Protein AF-A0A6D0EZB7-F1 (afdb_monomer)

Sequence (30 aa):
MTELARKIVAGVGGADNIVSLMHCATRLRF

Organism: Escherichia coli (NCBI:txid562)

Structure (mmCIF, N/CA/C/O backbone):
data_AF-A0A6D0EZB7-F1
#
_entry.id   AF-A0A6D0EZB7-F1
#
loop_
_atom_site.group_PDB
_atom_site.id
_atom_site.type_symbol
_atom_site.label_atom_id
_atom_site.label_alt_id
_atom_site.label_comp_id
_atom_site.label_asym_id
_atom_site.label_entity_id
_atom_site.label_seq_id
_atom_site.pdbx_PDB_ins_code
_atom_site.Cartn_x
_atom_site.Cartn_y
_atom_site.Cartn_z
_atom_site.occupancy
_atom_site.B_iso_or_equiv
_atom_site.auth_seq_id
_atom_site.auth_comp_id
_atom_site.auth_asym_id
_atom_site.auth_atom_id
_atom_site.pdbx_PDB_model_num
ATOM 1 N N . MET A 1 1 ? 11.393 -2.559 7.800 1.00 54.38 1 MET A N 1
ATOM 2 C CA . MET A 1 1 ? 11.081 -1.965 6.482 1.00 54.38 1 MET A CA 1
ATOM 3 C C . MET A 1 1 ? 9.565 -1.957 6.248 1.00 54.38 1 MET A C 1
ATOM 5 O O . MET A 1 1 ? 9.083 -2.727 5.440 1.00 54.38 1 MET A O 1
ATOM 9 N N . THR A 1 2 ? 8.786 -1.168 7.000 1.00 78.38 2 THR A N 1
ATOM 10 C CA . THR A 1 2 ? 7.299 -1.187 6.911 1.00 78.38 2 THR A CA 1
ATOM 11 C C . THR A 1 2 ? 6.612 0.048 7.508 1.00 78.38 2 THR A C 1
ATOM 13 O O . THR A 1 2 ? 5.392 0.157 7.443 1.00 78.38 2 THR A O 1
ATOM 16 N N . GLU A 1 3 ? 7.338 0.981 8.135 1.00 95.25 3 GLU A N 1
ATOM 17 C CA . GLU A 1 3 ? 6.691 2.057 8.898 1.00 95.25 3 GLU A CA 1
ATOM 18 C C . GLU A 1 3 ? 5.928 3.042 8.006 1.00 95.25 3 GLU A C 1
ATOM 20 O O . GLU A 1 3 ? 4.776 3.351 8.296 1.00 95.25 3 GLU A O 1
ATOM 25 N N . LEU A 1 4 ? 6.519 3.465 6.885 1.00 95.75 4 LEU A N 1
ATOM 26 C CA . LEU A 1 4 ? 5.839 4.341 5.932 1.00 95.75 4 LEU A CA 1
ATOM 27 C C . LEU A 1 4 ? 4.587 3.678 5.342 1.00 95.75 4 LEU A C 1
ATOM 29 O O . LEU A 1 4 ? 3.528 4.293 5.317 1.00 95.75 4 LEU A O 1
ATOM 33 N N . ALA A 1 5 ? 4.679 2.410 4.935 1.00 94.94 5 ALA A N 1
ATOM 34 C CA . ALA A 1 5 ? 3.532 1.669 4.414 1.00 94.94 5 ALA A CA 1
ATOM 35 C C . ALA A 1 5 ? 2.399 1.567 5.450 1.00 94.94 5 ALA A C 1
ATOM 37 O O . ALA A 1 5 ? 1.242 1.806 5.117 1.00 94.94 5 ALA A O 1
ATOM 38 N N . ARG A 1 6 ? 2.731 1.308 6.724 1.00 95.94 6 ARG A N 1
ATOM 39 C CA . ARG A 1 6 ? 1.750 1.304 7.823 1.00 95.94 6 ARG A CA 1
ATOM 40 C C . ARG A 1 6 ? 1.089 2.669 8.015 1.00 95.94 6 ARG A C 1
ATOM 42 O O . ARG A 1 6 ? -0.123 2.722 8.190 1.00 95.94 6 ARG A O 1
ATOM 49 N N . LYS A 1 7 ? 1.857 3.762 7.931 1.00 97.56 7 LYS A N 1
ATOM 50 C CA . LYS A 1 7 ? 1.316 5.131 7.998 1.00 97.56 7 LYS A CA 1
ATOM 51 C C . LYS A 1 7 ? 0.385 5.441 6.823 1.00 97.56 7 LYS A C 1
ATOM 53 O O . LYS 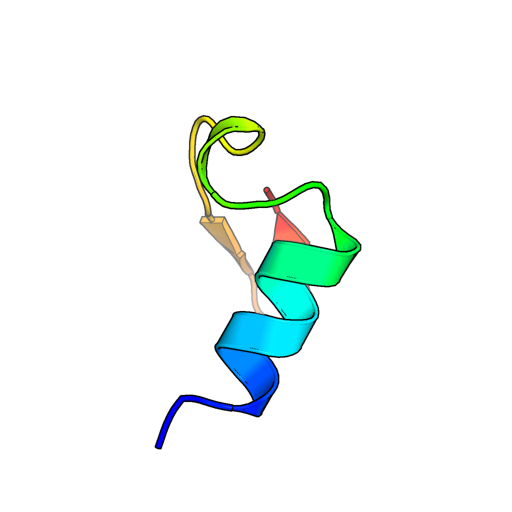A 1 7 ? -0.663 6.034 7.041 1.00 97.56 7 LYS A O 1
ATOM 58 N N . ILE A 1 8 ? 0.728 5.005 5.609 1.00 96.88 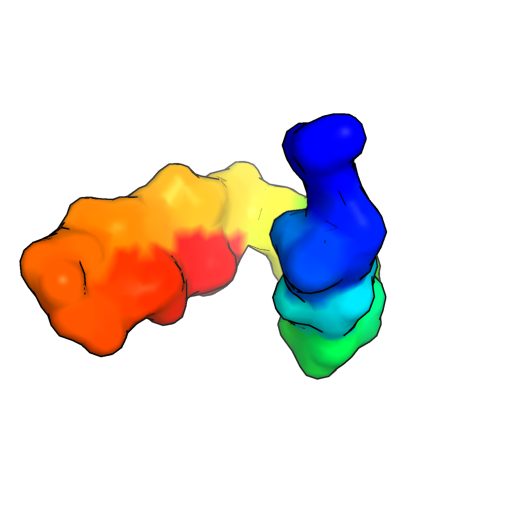8 ILE A N 1
ATOM 59 C CA . ILE A 1 8 ? -0.122 5.173 4.419 1.00 96.88 8 ILE A CA 1
ATOM 60 C C . ILE A 1 8 ? -1.448 4.427 4.599 1.00 96.88 8 ILE A C 1
ATOM 62 O O . ILE A 1 8 ? -2.500 5.036 4.444 1.00 96.88 8 ILE A O 1
ATOM 66 N N . VAL A 1 9 ? -1.403 3.145 4.982 1.00 96.19 9 VAL A N 1
ATOM 67 C CA . VAL A 1 9 ? -2.609 2.329 5.209 1.00 96.19 9 VAL A CA 1
ATOM 68 C C . VAL A 1 9 ? -3.484 2.935 6.307 1.00 96.19 9 VAL A C 1
ATOM 70 O O . VAL A 1 9 ? -4.689 3.063 6.120 1.00 96.19 9 VAL A O 1
ATOM 73 N N . ALA A 1 10 ? -2.894 3.378 7.420 1.00 96.81 10 ALA A N 1
ATOM 74 C CA . ALA A 1 10 ? -3.636 4.068 8.475 1.00 96.81 10 ALA A CA 1
ATOM 75 C C . ALA A 1 10 ? -4.280 5.377 7.975 1.00 96.81 10 ALA A C 1
ATOM 77 O O . ALA A 1 10 ? -5.424 5.663 8.313 1.00 96.81 10 ALA A O 1
ATOM 78 N N . GLY A 1 11 ? -3.578 6.144 7.135 1.00 97.06 11 GLY A N 1
ATOM 79 C CA . GLY A 1 11 ? -4.072 7.405 6.576 1.00 97.06 11 GLY A CA 1
ATOM 80 C C . GLY A 1 11 ? -5.253 7.257 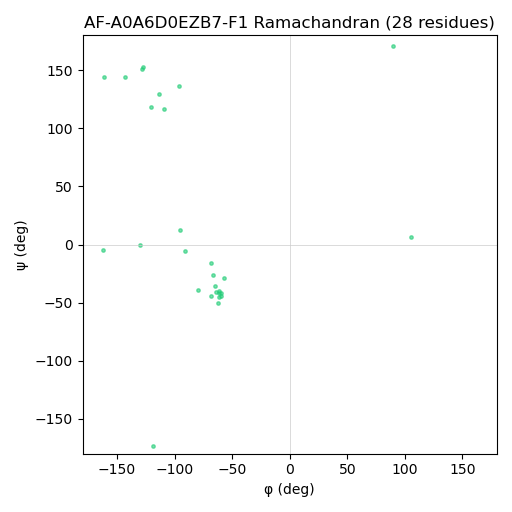5.611 1.00 97.06 11 GLY A C 1
ATOM 81 O O . GLY A 1 11 ? -6.045 8.186 5.493 1.00 97.06 11 GLY A O 1
ATOM 82 N N . VAL A 1 12 ? -5.403 6.103 4.952 1.00 96.19 12 VAL A N 1
ATOM 83 C CA . VAL A 1 12 ? -6.534 5.811 4.047 1.00 96.19 12 VAL A CA 1
ATOM 84 C C . VAL A 1 12 ? -7.677 5.042 4.726 1.00 96.19 12 VAL A C 1
ATOM 86 O O . VAL A 1 12 ? -8.572 4.548 4.046 1.00 96.19 12 VAL A O 1
ATOM 89 N N . GLY A 1 13 ? -7.671 4.941 6.060 1.00 96.44 13 GLY A N 1
ATOM 90 C CA . GLY A 1 13 ? -8.752 4.325 6.843 1.00 96.44 13 GLY A CA 1
ATOM 91 C C . GLY A 1 13 ? -8.447 2.933 7.405 1.00 96.44 13 GLY A C 1
ATOM 92 O O . GLY A 1 13 ? -9.324 2.321 8.003 1.00 96.44 13 GLY A O 1
ATOM 93 N N . GLY A 1 14 ? -7.215 2.441 7.268 1.00 96.62 14 GLY A N 1
ATOM 94 C CA . GLY A 1 14 ? -6.800 1.131 7.774 1.00 96.62 14 GLY A CA 1
ATOM 95 C C . GLY A 1 14 ? 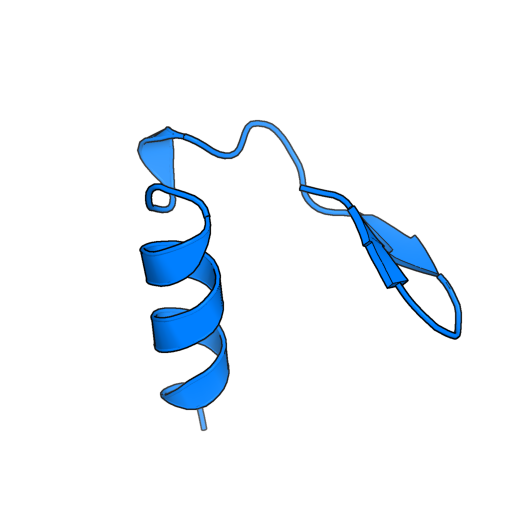-7.010 -0.007 6.773 1.00 96.62 14 GLY A C 1
ATOM 96 O O . GLY A 1 14 ? -7.605 0.172 5.715 1.00 96.62 14 GLY A O 1
ATOM 97 N N . ALA A 1 15 ? -6.485 -1.191 7.102 1.00 95.50 15 ALA A N 1
ATOM 98 C CA . ALA A 1 15 ? -6.542 -2.356 6.215 1.00 95.50 15 ALA A CA 1
ATOM 99 C C . ALA A 1 15 ? -7.979 -2.844 5.981 1.00 95.50 15 ALA A C 1
ATOM 101 O O . ALA A 1 15 ? -8.318 -3.217 4.865 1.00 95.50 15 ALA A O 1
ATOM 102 N N . ASP A 1 16 ? -8.829 -2.758 7.004 1.00 97.19 16 ASP A N 1
ATOM 103 C CA . ASP A 1 16 ? -10.230 -3.188 6.932 1.00 97.19 16 ASP A CA 1
ATOM 104 C C . ASP A 1 16 ? -11.084 -2.287 6.016 1.00 97.19 16 ASP A C 1
ATOM 106 O O . ASP A 1 16 ? -12.170 -2.680 5.597 1.00 97.19 16 ASP A O 1
ATOM 110 N N . ASN A 1 17 ? -10.587 -1.090 5.677 1.00 97.19 17 ASN A N 1
ATOM 111 C CA . ASN A 1 17 ? -11.222 -0.153 4.745 1.00 9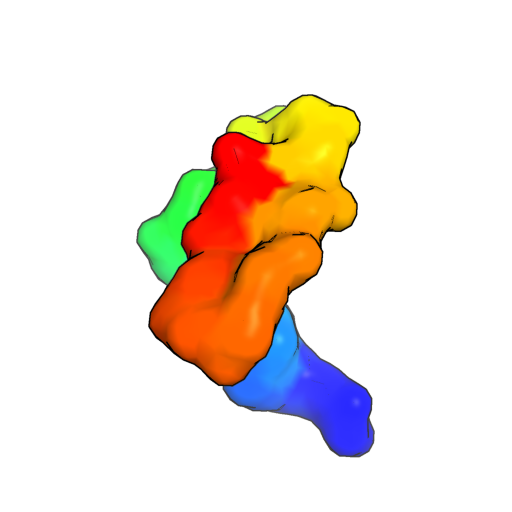7.19 17 ASN A CA 1
ATOM 112 C C . ASN A 1 17 ? -10.768 -0.347 3.282 1.00 97.19 17 ASN A C 1
ATOM 114 O O . ASN A 1 17 ? -11.276 0.3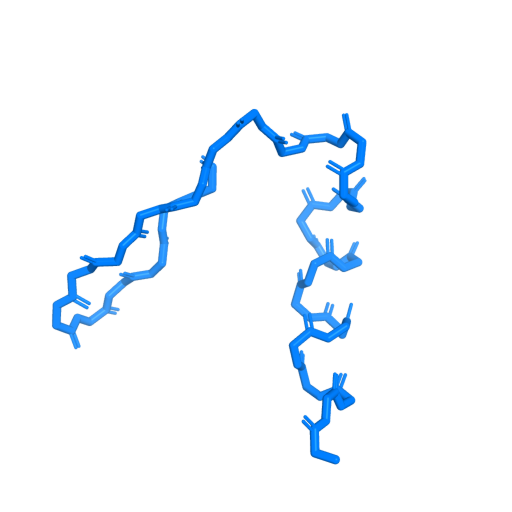25 2.388 1.00 97.19 17 ASN A O 1
ATOM 118 N N . ILE A 1 18 ? -9.797 -1.230 3.017 1.00 96.38 18 ILE A N 1
ATOM 119 C CA . ILE A 1 18 ? -9.205 -1.427 1.685 1.00 96.38 18 ILE A CA 1
ATOM 120 C C . ILE A 1 18 ? -9.664 -2.775 1.129 1.00 96.38 18 ILE A C 1
ATOM 122 O O . ILE A 1 18 ? -9.302 -3.828 1.648 1.00 96.38 18 ILE A O 1
ATOM 126 N N . VAL A 1 19 ? -10.410 -2.756 0.024 1.00 97.69 19 VAL A N 1
ATOM 127 C CA . VAL A 1 19 ? -10.841 -3.991 -0.657 1.00 97.69 19 VAL A CA 1
ATOM 128 C C . VAL A 1 19 ? -9.714 -4.564 -1.521 1.00 97.69 19 VAL A C 1
ATOM 130 O O . VAL A 1 19 ? -9.522 -5.778 -1.573 1.00 97.69 19 VAL A O 1
ATOM 133 N N . SER A 1 20 ? -8.948 -3.708 -2.205 1.00 96.81 20 SER A N 1
ATOM 134 C CA . SER A 1 20 ? -7.838 -4.133 -3.064 1.00 96.81 20 SER A CA 1
ATOM 135 C C . SER A 1 20 ? -6.876 -2.983 -3.338 1.00 96.81 20 SER A C 1
ATOM 137 O O . 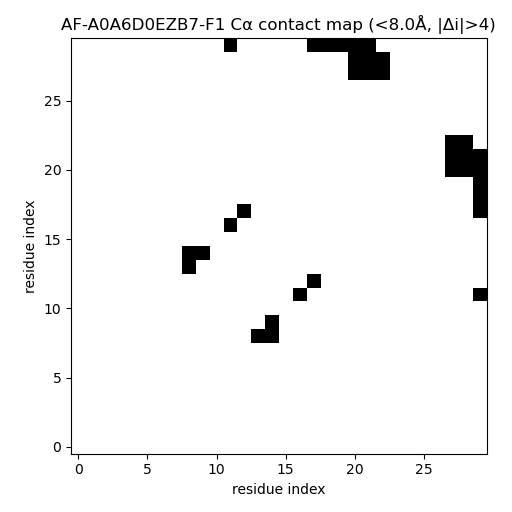SER A 1 20 ? -7.325 -1.869 -3.564 1.00 96.81 20 SER A O 1
ATOM 139 N N . LEU A 1 21 ? -5.571 -3.250 -3.433 1.00 96.00 21 LEU A N 1
ATOM 140 C CA . LEU A 1 21 ? -4.580 -2.231 -3.782 1.00 96.00 21 LEU A CA 1
ATOM 141 C C . LEU A 1 21 ? -3.928 -2.514 -5.137 1.00 96.00 21 LEU A C 1
ATOM 143 O O . LEU A 1 21 ? -3.396 -3.597 -5.371 1.00 96.00 21 LEU A O 1
ATOM 147 N N . MET A 1 22 ? -3.907 -1.502 -5.999 1.00 97.38 22 MET A N 1
ATOM 148 C CA . MET A 1 22 ? -3.224 -1.505 -7.292 1.00 97.38 22 MET A CA 1
ATOM 149 C C . MET A 1 22 ? -2.302 -0.290 -7.404 1.00 97.38 22 MET A C 1
ATOM 151 O O . MET A 1 22 ? -2.559 0.760 -6.815 1.00 97.38 22 MET A O 1
ATOM 155 N N . HIS A 1 23 ? -1.234 -0.390 -8.196 1.00 96.62 23 HIS A N 1
ATOM 156 C CA . HIS A 1 23 ? -0.344 0.742 -8.447 1.00 96.62 23 HIS A CA 1
ATOM 157 C C . HIS A 1 23 ? -0.112 0.968 -9.940 1.00 96.62 23 HIS A C 1
ATOM 159 O O . HIS A 1 23 ? -0.143 0.048 -10.753 1.00 96.62 23 HIS A O 1
ATOM 165 N N . CYS A 1 24 ? 0.134 2.223 -10.299 1.00 96.94 24 CYS A N 1
ATOM 166 C CA . CYS A 1 24 ? 0.741 2.594 -11.572 1.00 96.94 24 CYS A CA 1
ATOM 167 C C . CYS A 1 24 ? 2.066 3.324 -11.305 1.00 96.94 24 CYS A C 1
ATOM 169 O O . CYS A 1 24 ? 2.500 3.414 -10.158 1.00 96.94 24 CYS A O 1
ATOM 171 N N . ALA A 1 25 ? 2.711 3.864 -12.343 1.00 97.50 25 ALA A N 1
ATOM 172 C CA . ALA A 1 25 ? 4.025 4.505 -12.211 1.00 97.50 25 ALA A CA 1
ATOM 173 C C . ALA A 1 25 ? 4.070 5.663 -11.191 1.00 97.50 25 ALA A C 1
ATOM 175 O O . ALA A 1 25 ? 5.112 5.920 -10.603 1.00 97.50 25 ALA A O 1
ATOM 176 N N . THR A 1 26 ? 2.949 6.362 -10.974 1.00 97.44 26 THR A N 1
ATOM 177 C CA . THR A 1 26 ? 2.895 7.582 -10.148 1.00 97.44 26 THR A CA 1
ATOM 178 C C . THR A 1 26 ? 1.795 7.584 -9.086 1.00 97.44 26 THR A C 1
ATOM 180 O O . THR A 1 26 ? 1.645 8.575 -8.376 1.00 97.44 26 THR A O 1
ATOM 183 N N . ARG A 1 27 ? 0.979 6.524 -8.984 1.00 97.75 27 ARG A N 1
ATOM 184 C CA . ARG A 1 27 ? -0.171 6.493 -8.063 1.00 97.75 27 ARG A CA 1
ATOM 185 C C . ARG A 1 27 ? -0.380 5.120 -7.444 1.00 97.75 27 ARG A C 1
ATOM 187 O O . ARG A 1 27 ? -0.260 4.105 -8.128 1.00 97.75 27 ARG A O 1
ATOM 194 N N . LEU A 1 28 ? -0.796 5.137 -6.182 1.00 97.00 28 LEU A N 1
ATOM 195 C CA . LEU A 1 28 ? -1.430 4.018 -5.492 1.00 97.00 28 LEU A CA 1
ATOM 196 C C . LEU A 1 28 ? -2.948 4.206 -5.564 1.00 97.00 28 LEU A C 1
ATOM 198 O O . LEU A 1 28 ? -3.446 5.321 -5.408 1.00 97.00 28 LEU A O 1
ATOM 202 N N . ARG A 1 29 ? -3.669 3.126 -5.844 1.00 96.50 29 ARG A N 1
ATOM 203 C CA . ARG A 1 29 ? -5.130 3.059 -5.894 1.00 96.50 29 ARG A CA 1
ATOM 204 C C . ARG A 1 29 ? -5.551 2.017 -4.861 1.00 96.50 29 ARG A C 1
ATOM 206 O O . ARG A 1 29 ? -5.106 0.877 -4.967 1.00 96.50 29 ARG A O 1
ATOM 213 N N . PHE A 1 30 ? -6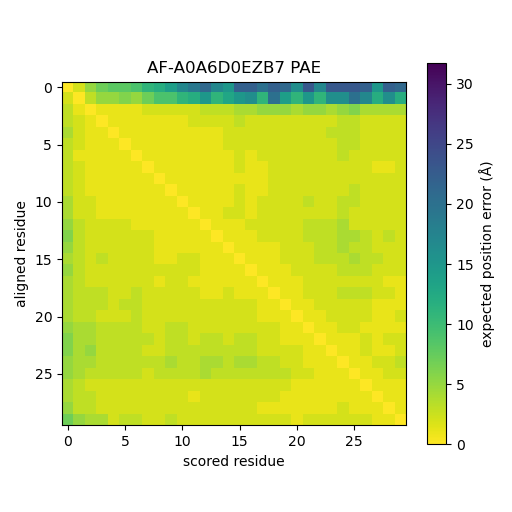.313 2.453 -3.866 1.00 94.81 30 PHE A N 1
ATOM 214 C CA . PHE A 1 30 ? -6.792 1.660 -2.732 1.00 94.81 30 PHE A CA 1
ATOM 215 C C . PHE A 1 30 ? -8.255 1.261 -2.939 1.00 94.81 30 PHE A C 1
ATOM 217 O O . PHE A 1 30 ? -8.918 1.957 -3.747 1.00 94.81 30 PHE A O 1
#

InterPro domains:
  IPR001996 Phosphotransferase system, IIB component, type 1 [PS51098] (2-30)
  IPR018113 Phosphotransferase system EIIB, cysteine phosphorylation site [PF00367] (6-30)
  IPR036878 Glucose permease domain IIB [G3DSA:3.30.1360.60] (1-30)
  IPR036878 Glucose permease domain IIB [SSF55604] (3-30)

pLDDT: mean 94.57, std 8.18, range [54.38, 97.75]

Solvent-accessible surface area (backbone atoms only — not comparable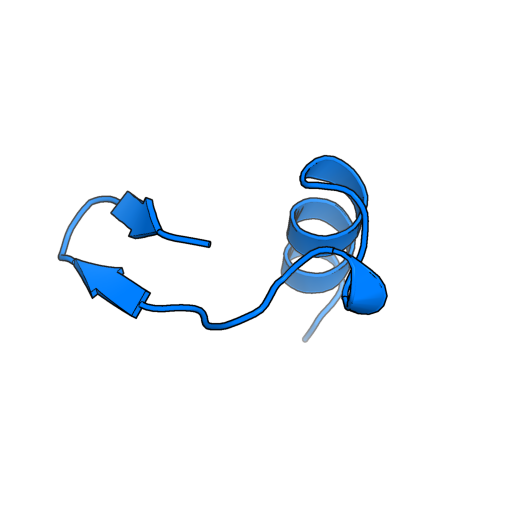 to full-atom values): 2020 Å² total; per-residue (Å²): 143,55,68,68,60,52,52,53,39,52,74,68,63,30,70,93,64,48,92,55,79,50,73,60,101,88,46,82,44,101

Secondary structure (DSSP, 8-state):
--HHHHHHHHHTT-GGG-S--EE-SS-EE-

Radius of gyration: 9.52 Å; Cα contacts (8 Å, |Δi|>4): 17; chains: 1; bounding box: 22×12×21 Å

Foldseek 3Di:
DCPVVQVVQVVCPHPVNDPDWDDDPPDIDD